Protein AF-A0ABD8AIL4-F1 (afdb_monomer_lite)

Radius of gyration: 14.08 Å; chains: 1; bounding box: 36×29×38 Å

Sequence (112 aa):
MLLSGTDLTTVSRFKNKSQKFAEKILSEQEYVQFQKMEDERQKSLFLARVWAIKESIYKADNCFYDFRKINLVKINGRWTFRDFSISISHERNLLIAFVVKYVDDKEKKCQI

pLDDT: mean 93.51, std 10.21, range [47.62, 98.75]

Foldseek 3Di:
DKFKFKDKDFLVVQQPDDLVVCQQQAAPVLSVVLVPDPDSSVNSVSCVVSVGQLRTVCRRPVLSVRNNVFHWDQDPNDTDTDQKDKDKDDDHTMIMIMIMHDDDPPPPDNDD

InterPro domains:
  IPR008278 4'-phosphopantetheinyl transferase domain [PF01648] (5-74)
  IPR037143 4'-phosphopantetheinyl transferase domain superfamily [G3DSA:3.90.470.20] (1-104)
  IPR037143 4'-phosphopantetheinyl transferase domain superfamily [SSF56214] (5-100)

Structure (mmCIF, N/CA/C/O backbone):
data_AF-A0ABD8AIL4-F1
#
_entry.id   AF-A0ABD8AIL4-F1
#
loop_
_atom_site.group_PDB
_atom_site.id
_atom_site.type_symbol
_atom_site.label_atom_id
_atom_site.label_alt_id
_atom_site.label_comp_id
_atom_site.label_asym_id
_atom_site.label_entity_id
_atom_site.label_seq_id
_atom_site.pdbx_PDB_ins_code
_atom_site.Cartn_x
_atom_site.Cartn_y
_atom_site.Cartn_z
_atom_site.occupancy
_atom_site.B_iso_or_equiv
_atom_site.auth_seq_id
_atom_site.auth_comp_id
_atom_site.auth_asym_id
_atom_site.auth_atom_id
_atom_site.pdbx_PDB_model_num
ATOM 1 N N . MET A 1 1 ? 19.899 -6.695 -14.872 1.00 86.62 1 MET A N 1
ATOM 2 C CA . MET A 1 1 ? 20.120 -6.147 -13.507 1.00 86.62 1 MET A CA 1
ATOM 3 C C . MET A 1 1 ? 18.974 -6.537 -12.571 1.00 86.62 1 MET A C 1
ATOM 5 O O . MET A 1 1 ? 17.834 -6.557 -13.015 1.00 86.62 1 MET A O 1
ATOM 9 N N . LEU A 1 2 ? 19.251 -6.846 -11.298 1.00 92.44 2 LEU A N 1
ATOM 10 C CA . LEU A 1 2 ? 18.215 -7.082 -10.280 1.00 92.44 2 LEU A CA 1
ATOM 11 C C . LEU A 1 2 ? 17.993 -5.801 -9.469 1.00 92.44 2 LEU A C 1
ATOM 13 O O . LEU A 1 2 ? 18.944 -5.266 -8.901 1.00 92.44 2 LEU A O 1
ATOM 17 N N . LEU A 1 3 ? 16.752 -5.327 -9.417 1.00 95.75 3 LEU A N 1
ATOM 18 C CA . LEU A 1 3 ? 16.324 -4.242 -8.539 1.00 95.75 3 LEU A CA 1
ATOM 19 C C . LEU A 1 3 ? 15.623 -4.831 -7.316 1.00 95.75 3 LEU A C 1
ATOM 21 O O . LEU A 1 3 ? 14.866 -5.795 -7.442 1.00 95.75 3 LEU A O 1
ATOM 25 N N . SER A 1 4 ? 15.857 -4.253 -6.140 1.00 97.62 4 SER A N 1
ATOM 26 C CA . SER A 1 4 ? 15.275 -4.741 -4.889 1.00 97.62 4 SER A CA 1
ATOM 27 C C . SER A 1 4 ? 14.927 -3.609 -3.940 1.00 97.62 4 SER A C 1
ATOM 29 O O . SER A 1 4 ? 15.658 -2.625 -3.862 1.00 97.62 4 SER A O 1
ATOM 31 N N . GLY A 1 5 ? 13.875 -3.794 -3.153 1.00 98.38 5 GLY A N 1
ATOM 32 C CA . GLY A 1 5 ? 13.480 -2.859 -2.112 1.00 98.38 5 GLY A CA 1
ATOM 33 C C . GLY A 1 5 ? 12.821 -3.569 -0.940 1.00 98.38 5 GLY A C 1
ATOM 34 O O . GLY A 1 5 ? 12.248 -4.651 -1.079 1.00 98.38 5 GLY A O 1
ATOM 35 N N . THR A 1 6 ? 12.938 -2.960 0.234 1.00 98.62 6 THR A N 1
ATOM 36 C CA . THR A 1 6 ? 12.387 -3.486 1.483 1.00 98.62 6 THR A CA 1
ATOM 37 C C . THR A 1 6 ? 11.834 -2.355 2.337 1.00 98.62 6 THR A C 1
ATOM 39 O O . THR A 1 6 ? 12.360 -1.234 2.336 1.00 98.62 6 THR A O 1
ATOM 42 N N . ASP A 1 7 ? 10.775 -2.636 3.082 1.00 98.75 7 ASP A N 1
ATOM 43 C CA . ASP A 1 7 ? 10.202 -1.714 4.051 1.00 98.75 7 ASP A CA 1
ATOM 44 C C . ASP A 1 7 ? 9.705 -2.465 5.281 1.00 98.75 7 ASP A C 1
ATOM 46 O O . ASP A 1 7 ? 9.086 -3.523 5.170 1.00 98.75 7 ASP A O 1
ATOM 50 N N . LEU A 1 8 ? 9.972 -1.894 6.454 1.00 98.56 8 LEU A N 1
ATOM 51 C CA . LEU A 1 8 ? 9.486 -2.375 7.738 1.00 98.56 8 LEU A CA 1
ATOM 52 C C . LEU A 1 8 ? 8.642 -1.272 8.369 1.00 98.56 8 LEU A C 1
ATOM 54 O O . LEU A 1 8 ? 9.093 -0.140 8.539 1.00 98.56 8 LEU A O 1
ATOM 58 N N . THR A 1 9 ? 7.427 -1.618 8.772 1.00 98.50 9 THR A N 1
ATOM 59 C CA . THR A 1 9 ? 6.503 -0.683 9.404 1.00 98.50 9 THR A CA 1
ATOM 60 C C . THR A 1 9 ? 5.755 -1.338 10.557 1.00 98.50 9 THR A C 1
ATOM 62 O O . THR A 1 9 ? 5.879 -2.540 10.809 1.00 98.50 9 THR A O 1
ATOM 65 N N . THR A 1 10 ? 4.969 -0.540 11.278 1.00 98.56 10 THR A N 1
ATOM 66 C CA . THR A 1 10 ? 4.065 -1.052 12.307 1.00 98.56 10 THR A CA 1
ATOM 67 C C . THR A 1 10 ? 2.611 -0.844 11.926 1.00 98.56 10 THR A C 1
ATOM 69 O O . THR A 1 10 ? 2.233 0.227 11.457 1.00 98.56 10 THR A O 1
ATOM 72 N N . VAL A 1 11 ? 1.757 -1.836 12.181 1.00 98.12 11 VAL A N 1
ATOM 73 C CA . VAL A 1 11 ? 0.307 -1.724 11.945 1.00 98.12 11 VAL A CA 1
ATOM 74 C C . VAL A 1 11 ? -0.282 -0.591 12.790 1.00 98.12 11 VAL A C 1
ATOM 76 O O . VAL A 1 11 ? -1.127 0.170 12.322 1.00 98.12 11 VAL A O 1
ATOM 79 N N . SER A 1 12 ? 0.219 -0.406 14.017 1.00 97.94 12 SER A N 1
ATOM 80 C CA . SER A 1 12 ? -0.189 0.681 14.909 1.00 97.94 12 SER A CA 1
ATOM 81 C C . SER A 1 12 ? 0.027 2.075 14.324 1.00 97.94 12 SER A C 1
ATOM 83 O O . SER A 1 12 ? -0.751 2.969 14.645 1.00 97.94 12 SER A O 1
ATOM 85 N N . ARG A 1 13 ? 1.021 2.269 13.442 1.00 97.62 13 ARG A N 1
ATOM 86 C CA . ARG A 1 13 ? 1.249 3.552 12.758 1.00 97.62 13 ARG A CA 1
ATOM 87 C C . ARG A 1 13 ? 0.064 3.957 11.883 1.00 97.62 13 ARG A C 1
ATOM 89 O O . ARG A 1 13 ? -0.084 5.146 11.621 1.00 97.62 13 ARG A O 1
ATOM 96 N N . PHE A 1 14 ? -0.767 3.007 11.452 1.00 97.56 14 PHE A N 1
ATOM 97 C CA . PHE A 1 14 ? -1.902 3.226 10.551 1.00 97.56 14 PHE A CA 1
ATOM 98 C C . PHE A 1 14 ? -3.261 3.237 11.253 1.00 97.56 14 PHE A C 1
ATOM 100 O O . PHE A 1 14 ? -4.280 3.420 10.590 1.00 97.56 14 PHE A O 1
ATOM 107 N N . LYS A 1 15 ? -3.287 3.102 12.583 1.00 96.00 15 LYS A N 1
ATOM 108 C CA . LYS A 1 15 ? -4.517 3.262 13.362 1.00 96.00 15 LYS A CA 1
ATOM 109 C C . LYS A 1 15 ? -5.052 4.684 13.220 1.00 96.00 15 LYS A C 1
ATOM 111 O O . LYS A 1 15 ? -4.282 5.644 13.289 1.00 96.00 15 LYS A O 1
ATOM 116 N N . ASN A 1 16 ? -6.368 4.804 13.053 1.00 92.56 16 ASN A N 1
ATOM 117 C CA . ASN A 1 16 ? -7.095 6.076 12.994 1.00 92.56 16 ASN A CA 1
ATOM 118 C C . ASN A 1 16 ? -6.543 7.053 11.938 1.00 92.56 16 ASN A C 1
ATOM 120 O O . ASN A 1 16 ? -6.562 8.271 12.132 1.00 92.56 16 ASN A O 1
ATOM 124 N N . LYS A 1 17 ? -5.995 6.542 10.826 1.00 93.38 17 LYS A N 1
ATOM 125 C CA . LYS A 1 17 ? -5.561 7.405 9.723 1.00 93.38 17 LYS A CA 1
ATOM 126 C C . LYS A 1 17 ? -6.767 8.036 9.047 1.00 93.38 17 LYS A C 1
ATOM 128 O O . LYS A 1 17 ? -7.787 7.390 8.838 1.00 93.38 17 LYS A O 1
ATOM 133 N N . SER A 1 18 ? -6.628 9.311 8.697 1.00 91.69 18 SER A N 1
ATOM 134 C CA . SER A 1 18 ? -7.695 10.048 8.032 1.00 91.69 18 SER A CA 1
ATOM 135 C C . SER A 1 18 ? -7.959 9.498 6.634 1.00 91.69 18 SER A C 1
ATOM 137 O O . SER A 1 18 ? -7.065 8.970 5.971 1.00 91.69 18 SER A O 1
ATOM 139 N N . GLN A 1 19 ? -9.175 9.712 6.143 1.00 91.12 19 GLN A N 1
ATOM 140 C CA . GLN A 1 19 ? -9.539 9.408 4.762 1.00 91.12 19 GLN A CA 1
ATOM 141 C C . GLN A 1 19 ? -8.576 10.068 3.758 1.00 91.12 19 GLN A C 1
ATOM 143 O O . GLN A 1 19 ? -8.071 9.405 2.859 1.00 91.12 19 GLN A O 1
ATOM 148 N N . LYS A 1 20 ? -8.192 11.329 4.007 1.00 94.69 20 LYS A N 1
ATOM 149 C CA . LYS A 1 20 ? -7.186 12.057 3.212 1.00 94.69 20 LYS A CA 1
ATOM 150 C C . LYS A 1 20 ? -5.826 11.357 3.160 1.00 94.69 20 LYS A C 1
ATOM 152 O O . LYS A 1 20 ? -5.082 11.537 2.204 1.00 94.69 20 LYS A O 1
ATOM 157 N N . PHE A 1 21 ? -5.448 10.620 4.206 1.00 95.75 21 PHE A N 1
ATOM 158 C CA . PHE A 1 21 ? -4.223 9.824 4.182 1.00 95.75 21 PHE A CA 1
ATOM 159 C C . PHE A 1 21 ? -4.386 8.614 3.263 1.00 95.75 21 PHE A C 1
ATOM 161 O O . PHE A 1 21 ?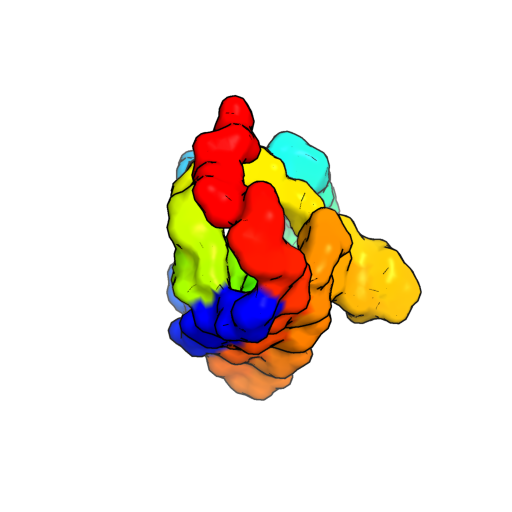 -3.515 8.382 2.431 1.00 95.75 21 PHE A O 1
ATOM 168 N N . ALA A 1 22 ? -5.501 7.887 3.376 1.00 96.31 22 ALA A N 1
ATOM 169 C CA . ALA A 1 22 ? -5.802 6.754 2.503 1.00 96.31 22 ALA A CA 1
ATOM 170 C C . ALA A 1 22 ? -5.834 7.179 1.022 1.00 96.31 22 ALA A C 1
ATOM 172 O O . ALA A 1 22 ? -5.155 6.570 0.205 1.00 96.31 22 ALA A O 1
ATOM 173 N N . GLU A 1 23 ? -6.500 8.287 0.691 1.00 95.19 23 GLU A N 1
ATOM 174 C CA . GLU A 1 23 ? -6.580 8.843 -0.674 1.00 95.19 23 GLU A CA 1
ATOM 175 C C . GLU A 1 23 ? -5.214 9.235 -1.270 1.00 95.19 23 GLU A C 1
ATOM 177 O O . GLU A 1 23 ? -5.044 9.262 -2.487 1.00 95.19 23 GLU A O 1
ATOM 182 N N . LYS A 1 24 ? -4.214 9.539 -0.431 1.00 95.69 24 LYS A N 1
ATOM 183 C CA . LYS A 1 24 ? -2.853 9.848 -0.900 1.00 95.69 24 LYS A CA 1
ATOM 184 C C . LYS A 1 24 ? -2.056 8.609 -1.287 1.00 95.69 24 LYS A C 1
ATOM 186 O O . LYS A 1 24 ? -1.139 8.725 -2.094 1.00 95.69 24 LYS A O 1
ATOM 191 N N . ILE A 1 25 ? -2.353 7.461 -0.681 1.00 97.00 25 ILE A N 1
ATOM 192 C CA . ILE A 1 25 ? -1.530 6.252 -0.820 1.00 97.00 25 ILE A CA 1
ATOM 193 C C . ILE A 1 25 ? -2.216 5.152 -1.618 1.00 97.00 25 ILE A C 1
ATOM 195 O O . ILE A 1 25 ? -1.528 4.333 -2.217 1.00 97.00 25 ILE A O 1
ATOM 199 N N . LEU A 1 26 ? -3.546 5.104 -1.616 1.00 98.25 26 LEU A N 1
ATOM 200 C CA . LEU A 1 26 ? -4.326 4.096 -2.315 1.00 98.25 26 LEU A CA 1
ATOM 201 C C . LEU A 1 26 ? -4.607 4.563 -3.746 1.00 98.25 26 LEU A C 1
ATOM 203 O O . LEU A 1 26 ? -4.879 5.734 -3.996 1.00 98.25 26 LEU A O 1
ATOM 207 N N . SER A 1 27 ? -4.542 3.629 -4.684 1.00 98.19 27 SER A N 1
ATOM 208 C CA . SER A 1 27 ? -5.178 3.769 -5.989 1.00 98.19 27 SER A CA 1
ATOM 209 C C . SER A 1 27 ? -6.698 3.748 -5.832 1.00 98.19 27 SER A C 1
ATOM 211 O O . SER A 1 27 ? -7.229 3.349 -4.794 1.00 98.19 27 SER A O 1
ATOM 213 N N . GLU A 1 28 ? -7.414 4.141 -6.880 1.00 97.19 28 GLU A N 1
ATOM 214 C CA . GLU A 1 28 ? -8.877 4.184 -6.874 1.00 97.19 28 GLU A CA 1
ATOM 215 C C . GLU A 1 28 ? -9.506 2.830 -6.498 1.00 97.19 28 GLU A C 1
ATOM 217 O O . GLU A 1 28 ? -10.393 2.762 -5.649 1.00 97.19 28 GLU A O 1
ATOM 222 N N . GLN A 1 29 ? -9.001 1.728 -7.058 1.00 96.94 29 GLN A N 1
ATOM 223 C CA . GLN A 1 29 ? -9.548 0.392 -6.803 1.00 96.94 29 GLN A CA 1
ATOM 224 C C . GLN A 1 29 ? -9.245 -0.097 -5.381 1.00 96.94 29 GLN A C 1
ATOM 226 O O . GLN A 1 29 ? -10.127 -0.642 -4.713 1.00 96.94 29 GLN A O 1
ATOM 231 N N . GLU A 1 30 ? -8.027 0.130 -4.882 1.00 97.94 30 GLU A N 1
ATOM 232 C CA . GLU A 1 30 ? -7.676 -0.162 -3.487 1.00 97.94 30 GLU A CA 1
ATOM 233 C C . GLU A 1 30 ? -8.513 0.677 -2.515 1.00 97.94 30 GLU A C 1
ATOM 235 O O . GLU A 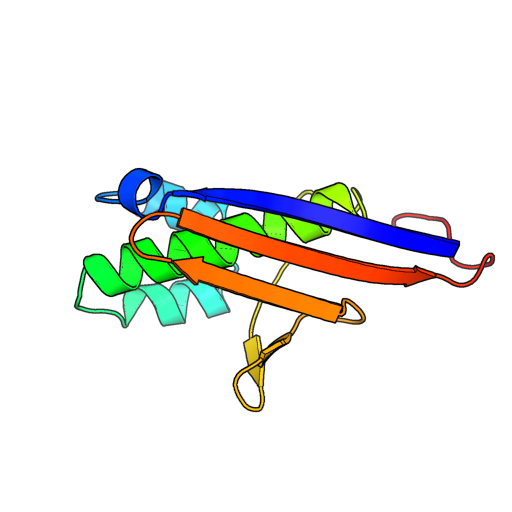1 30 ? -8.921 0.183 -1.466 1.00 97.94 30 GLU A O 1
ATOM 240 N N . TYR A 1 31 ? -8.794 1.935 -2.861 1.00 97.69 31 TYR A N 1
ATOM 241 C CA . TYR A 1 31 ? -9.616 2.822 -2.050 1.00 97.69 31 TYR A CA 1
ATOM 242 C C . TYR A 1 31 ? -11.062 2.322 -1.959 1.00 97.69 31 TYR A C 1
ATOM 244 O O . TYR A 1 31 ? -11.612 2.233 -0.861 1.00 97.69 31 TYR A O 1
ATOM 252 N N . VAL A 1 32 ? -11.648 1.876 -3.074 1.00 96.56 32 VAL A N 1
ATOM 253 C CA . VAL A 1 32 ? -12.970 1.228 -3.078 1.00 96.56 32 VAL A CA 1
ATOM 254 C C . VAL A 1 32 ? -12.981 -0.027 -2.197 1.00 96.56 32 VAL A C 1
ATOM 256 O O . VAL A 1 32 ? -13.951 -0.264 -1.478 1.00 96.56 32 VAL A O 1
ATOM 259 N N . GLN A 1 33 ? -11.918 -0.838 -2.210 1.00 95.50 33 GLN A N 1
ATOM 260 C CA . GLN A 1 33 ? -11.805 -1.996 -1.311 1.00 95.50 33 GLN A CA 1
ATOM 261 C C . GLN A 1 33 ? -11.695 -1.576 0.157 1.00 95.50 33 GLN A C 1
ATOM 263 O O . GLN A 1 33 ? -12.348 -2.164 1.014 1.00 95.50 33 GLN A O 1
ATOM 268 N N . PHE A 1 34 ? -10.899 -0.549 0.443 1.00 96.38 34 PHE A N 1
ATOM 269 C CA . PHE A 1 34 ? -10.711 -0.005 1.782 1.00 96.38 34 PHE A CA 1
ATOM 270 C C . PHE A 1 34 ? -12.016 0.539 2.379 1.00 96.38 34 PHE A C 1
ATOM 272 O O . PHE A 1 34 ? -12.309 0.283 3.545 1.00 96.38 34 PHE A O 1
ATOM 279 N N . GLN A 1 35 ? -12.831 1.238 1.583 1.00 95.56 35 GLN A N 1
ATOM 280 C CA . GLN A 1 35 ? -14.120 1.778 2.029 1.00 95.56 35 GLN A CA 1
ATOM 281 C C . GLN A 1 35 ? -15.147 0.695 2.381 1.00 95.56 35 GLN A C 1
ATOM 283 O O . GLN A 1 35 ? -16.012 0.934 3.216 1.00 95.56 35 GLN A O 1
ATOM 288 N N . LYS A 1 36 ? -15.042 -0.495 1.779 1.00 95.69 36 LYS A N 1
ATOM 289 C CA . LYS A 1 36 ? -15.914 -1.641 2.086 1.00 95.69 36 LYS A CA 1
ATOM 290 C C . LYS A 1 36 ? -15.559 -2.339 3.401 1.00 95.69 36 LYS A C 1
ATOM 292 O O . LYS A 1 36 ? -16.295 -3.220 3.829 1.00 95.69 36 LYS A O 1
ATOM 297 N N . MET A 1 37 ? -14.427 -2.005 4.020 1.00 95.38 37 MET A N 1
ATOM 298 C CA . MET A 1 37 ? -14.030 -2.592 5.298 1.00 95.38 37 MET A CA 1
ATOM 299 C C . MET A 1 37 ? -14.777 -1.904 6.439 1.00 95.38 37 MET A C 1
ATOM 301 O O . MET A 1 37 ? -14.746 -0.681 6.553 1.00 95.38 37 MET A O 1
ATOM 305 N N . GLU A 1 38 ? -15.399 -2.683 7.316 1.00 94.25 38 GLU A N 1
ATOM 306 C CA . GLU A 1 38 ? -16.073 -2.156 8.510 1.00 94.25 38 GLU A CA 1
ATOM 307 C C . GLU A 1 38 ? -15.139 -2.136 9.729 1.00 94.25 38 GLU A C 1
ATOM 309 O O . GLU A 1 38 ? -15.176 -1.208 10.533 1.00 94.25 38 GLU A O 1
ATOM 314 N N . ASP A 1 39 ? -14.243 -3.124 9.841 1.00 95.12 39 ASP A N 1
ATOM 315 C CA . ASP A 1 39 ? -13.311 -3.244 10.964 1.00 95.12 39 ASP A CA 1
ATOM 316 C C . ASP A 1 39 ? -12.088 -2.325 10.796 1.00 95.12 39 ASP A C 1
ATOM 318 O O . ASP A 1 39 ? -11.246 -2.503 9.909 1.00 95.12 39 ASP A O 1
ATOM 322 N N . GLU A 1 40 ? -11.934 -1.375 11.718 1.00 93.88 40 GLU A N 1
ATOM 323 C CA . GLU A 1 40 ? -10.794 -0.455 11.782 1.00 93.88 40 GLU A CA 1
ATOM 324 C C . GLU A 1 40 ? -9.437 -1.165 11.923 1.00 93.88 40 GLU A C 1
ATOM 326 O O . GLU A 1 40 ? -8.405 -0.667 11.453 1.00 93.88 40 GLU A O 1
ATOM 331 N N . ARG A 1 41 ? -9.397 -2.361 12.525 1.00 94.44 41 ARG A N 1
ATOM 332 C CA . ARG A 1 41 ? -8.173 -3.174 12.579 1.00 94.44 41 ARG A CA 1
ATOM 333 C C . ARG A 1 41 ? -7.807 -3.701 11.197 1.00 94.44 41 ARG A C 1
ATOM 335 O O . ARG A 1 41 ? -6.630 -3.657 10.832 1.00 94.44 41 ARG A O 1
ATOM 342 N N . GLN A 1 42 ? -8.791 -4.150 10.419 1.00 95.25 42 GLN A N 1
ATOM 343 C CA . GLN A 1 42 ? -8.576 -4.590 9.039 1.00 95.25 42 GLN A CA 1
ATOM 344 C C . GLN A 1 42 ? -8.139 -3.428 8.152 1.00 95.25 42 GLN A C 1
ATOM 346 O O . GLN A 1 42 ? -7.166 -3.578 7.415 1.00 95.25 42 GLN A O 1
ATOM 351 N N . LYS A 1 43 ? -8.764 -2.255 8.299 1.00 96.69 43 LYS A N 1
ATOM 352 C CA . LYS A 1 43 ? -8.337 -1.020 7.628 1.00 96.69 43 LYS A CA 1
ATOM 353 C C . LYS A 1 43 ? -6.883 -0.678 7.930 1.00 96.69 43 LYS A C 1
ATOM 355 O O . LYS A 1 43 ? -6.087 -0.499 7.012 1.00 96.69 43 LYS A O 1
ATOM 360 N N . SER A 1 44 ? -6.512 -0.653 9.209 1.00 97.31 44 SER A N 1
ATOM 361 C CA . SER A 1 44 ? -5.139 -0.352 9.640 1.00 97.31 44 SER A CA 1
ATOM 362 C C . SER A 1 44 ? -4.134 -1.341 9.043 1.00 97.31 44 SER A C 1
ATOM 364 O O . SER A 1 44 ? -3.085 -0.945 8.534 1.00 97.31 44 SER A O 1
ATOM 366 N N . LEU A 1 45 ? -4.463 -2.636 9.066 1.00 97.19 45 LEU A N 1
ATOM 367 C CA . LEU A 1 45 ? -3.622 -3.688 8.502 1.00 97.19 45 LEU A CA 1
ATOM 368 C C . LEU A 1 45 ? -3.525 -3.602 6.973 1.00 97.19 45 LEU A C 1
ATOM 370 O O . LEU A 1 45 ? -2.455 -3.840 6.416 1.00 97.19 45 LEU A O 1
ATOM 374 N N . PHE A 1 46 ? -4.614 -3.253 6.291 1.00 97.19 46 PHE A N 1
ATOM 375 C CA . PHE A 1 46 ? -4.627 -3.044 4.847 1.00 97.19 46 PHE A CA 1
ATOM 376 C C . PHE A 1 46 ? -3.726 -1.872 4.452 1.00 97.19 46 PHE A C 1
ATOM 378 O O . PHE A 1 46 ? -2.835 -2.052 3.624 1.00 97.19 46 PHE A O 1
ATOM 385 N N . LEU A 1 47 ? -3.874 -0.713 5.104 1.00 98.00 47 LEU A N 1
ATOM 386 C CA . LEU A 1 47 ? -3.014 0.446 4.852 1.00 98.00 47 LEU A CA 1
ATOM 387 C C . LEU A 1 47 ? -1.541 0.133 5.129 1.00 98.00 47 LEU A C 1
ATOM 389 O O . LEU A 1 47 ? -0.688 0.518 4.338 1.00 98.00 47 LEU A O 1
ATOM 393 N N . ALA A 1 48 ? -1.240 -0.600 6.206 1.00 98.25 48 ALA A N 1
ATOM 394 C CA . ALA A 1 48 ? 0.127 -1.004 6.529 1.00 98.25 48 ALA A CA 1
ATOM 395 C C . ALA A 1 48 ? 0.745 -1.901 5.444 1.00 98.25 48 ALA A C 1
ATOM 397 O O . ALA A 1 48 ? 1.895 -1.697 5.060 1.00 98.25 48 ALA A O 1
ATOM 398 N N . ARG A 1 49 ? -0.024 -2.871 4.925 1.00 98.06 49 ARG A N 1
ATOM 399 C CA . ARG A 1 49 ? 0.396 -3.756 3.825 1.00 98.06 49 ARG A CA 1
ATOM 400 C C . ARG A 1 49 ? 0.664 -2.964 2.553 1.00 98.06 49 ARG A C 1
ATOM 402 O O . ARG A 1 49 ? 1.742 -3.092 1.981 1.00 98.06 49 ARG A O 1
ATOM 409 N N . VAL A 1 50 ? -0.301 -2.144 2.137 1.00 98.19 50 VAL A N 1
ATOM 410 C CA . VAL A 1 50 ? -0.189 -1.329 0.922 1.00 98.19 50 VAL A CA 1
ATOM 411 C C . VAL A 1 50 ? 1.001 -0.379 1.025 1.00 98.19 50 VAL A C 1
ATOM 413 O O . VAL A 1 50 ? 1.807 -0.316 0.102 1.00 98.19 50 VAL A O 1
ATOM 416 N N . TRP A 1 51 ? 1.157 0.297 2.164 1.00 98.50 51 TRP A N 1
ATOM 417 C CA . TRP A 1 51 ? 2.289 1.180 2.425 1.00 98.50 51 TRP A CA 1
ATOM 418 C C . TRP A 1 51 ? 3.627 0.461 2.265 1.00 98.50 51 TRP A C 1
ATOM 420 O O . TRP A 1 51 ? 4.442 0.877 1.448 1.00 98.50 51 TRP A O 1
ATOM 430 N N . ALA A 1 52 ? 3.843 -0.632 3.004 1.00 98.69 52 ALA A N 1
ATOM 431 C CA . ALA A 1 52 ? 5.131 -1.321 2.999 1.00 98.69 52 ALA A CA 1
ATOM 432 C C . ALA A 1 52 ? 5.484 -1.856 1.604 1.00 98.69 52 ALA A C 1
ATOM 434 O O . ALA A 1 52 ? 6.632 -1.762 1.166 1.00 98.69 52 ALA A O 1
ATOM 435 N N . ILE A 1 53 ? 4.492 -2.375 0.872 1.00 98.75 53 ILE A N 1
ATOM 436 C CA . ILE A 1 53 ? 4.692 -2.844 -0.501 1.00 98.75 53 ILE A CA 1
ATOM 437 C C . ILE A 1 53 ? 5.065 -1.676 -1.421 1.00 98.75 53 ILE A C 1
ATOM 439 O O . ILE A 1 53 ? 6.048 -1.783 -2.149 1.00 98.75 53 ILE A O 1
ATOM 443 N N . LYS A 1 54 ? 4.326 -0.561 -1.388 1.00 98.56 54 LYS A N 1
ATOM 444 C CA . LYS A 1 54 ? 4.576 0.587 -2.277 1.00 98.56 54 LYS A CA 1
ATOM 445 C C . LYS A 1 54 ? 5.901 1.287 -1.979 1.00 98.56 54 LYS A C 1
ATOM 447 O O . LYS A 1 54 ? 6.630 1.602 -2.913 1.00 98.56 54 LYS A O 1
ATOM 452 N N . GLU A 1 55 ? 6.272 1.422 -0.707 1.00 98.62 55 GLU A N 1
ATOM 453 C CA . GLU A 1 55 ? 7.612 1.870 -0.302 1.00 98.62 55 GLU A CA 1
ATOM 454 C C . GLU A 1 55 ? 8.706 0.936 -0.829 1.00 98.62 55 GLU A C 1
ATOM 456 O O . GLU A 1 55 ? 9.722 1.395 -1.347 1.00 98.62 55 GLU A O 1
ATOM 461 N N . SER A 1 56 ? 8.500 -0.381 -0.746 1.00 98.69 56 SER A N 1
ATOM 462 C CA . SER A 1 56 ? 9.462 -1.361 -1.264 1.00 98.69 56 SER A CA 1
ATOM 463 C C . SER A 1 56 ? 9.585 -1.296 -2.789 1.00 98.69 56 SER A C 1
ATOM 465 O O . SER A 1 56 ? 10.695 -1.369 -3.306 1.00 98.69 56 SER A O 1
ATOM 467 N N . ILE A 1 57 ? 8.476 -1.103 -3.511 1.00 98.31 57 ILE A N 1
ATOM 468 C CA . ILE A 1 57 ? 8.479 -0.874 -4.964 1.00 98.31 57 ILE A CA 1
ATOM 469 C C . ILE A 1 57 ? 9.263 0.401 -5.295 1.00 98.31 57 ILE A C 1
ATOM 471 O O . ILE A 1 57 ? 10.161 0.345 -6.126 1.00 98.31 57 ILE A O 1
ATOM 475 N N . TYR A 1 58 ? 8.986 1.522 -4.621 1.00 97.62 58 TYR A N 1
ATOM 476 C CA . TYR A 1 58 ? 9.684 2.792 -4.850 1.00 97.62 58 TYR A CA 1
ATOM 477 C C . TYR A 1 58 ? 11.192 2.705 -4.572 1.00 97.62 58 TYR A C 1
ATOM 479 O O . TYR A 1 58 ? 11.999 3.245 -5.325 1.00 97.62 58 TYR A O 1
ATOM 487 N N . LYS A 1 59 ? 11.595 1.995 -3.512 1.00 97.62 59 LYS A N 1
ATOM 488 C CA . LYS A 1 59 ? 13.014 1.769 -3.194 1.00 97.62 59 LYS A CA 1
ATOM 489 C C . LYS A 1 59 ? 13.709 0.874 -4.219 1.00 97.62 59 LYS A C 1
ATOM 491 O O . LYS A 1 59 ? 14.893 1.071 -4.472 1.00 97.62 59 LYS A O 1
ATOM 496 N N . ALA A 1 60 ? 12.991 -0.096 -4.790 1.00 97.00 60 ALA A N 1
ATOM 497 C CA . ALA A 1 60 ? 13.508 -0.917 -5.880 1.00 97.00 60 ALA A CA 1
ATOM 498 C C . ALA A 1 60 ? 13.625 -0.109 -7.181 1.00 97.00 60 ALA A C 1
ATOM 500 O O . ALA A 1 60 ? 14.620 -0.220 -7.891 1.00 97.00 60 ALA A O 1
ATOM 501 N N . ASP A 1 61 ? 12.610 0.695 -7.488 1.00 95.19 61 ASP A N 1
ATOM 502 C CA . ASP A 1 61 ? 12.470 1.440 -8.732 1.00 95.19 61 ASP A CA 1
ATOM 503 C C . ASP A 1 61 ? 11.745 2.773 -8.459 1.00 95.19 61 ASP A C 1
ATOM 505 O O . ASP A 1 61 ? 10.525 2.839 -8.269 1.00 95.19 61 ASP A O 1
ATOM 509 N N . ASN A 1 62 ? 12.513 3.865 -8.428 1.00 93.44 62 ASN A N 1
ATOM 510 C CA . ASN A 1 62 ? 12.020 5.183 -8.023 1.00 93.44 62 ASN A CA 1
ATOM 511 C C . ASN A 1 62 ? 11.055 5.829 -9.035 1.00 93.44 62 ASN A C 1
ATOM 513 O O . ASN A 1 62 ? 10.436 6.848 -8.719 1.00 93.44 62 ASN A O 1
ATOM 517 N N . CYS A 1 63 ? 10.861 5.227 -10.216 1.00 93.25 63 CYS A N 1
ATOM 518 C CA . CYS A 1 63 ? 9.837 5.646 -11.172 1.00 93.25 63 CYS A CA 1
ATOM 519 C C . CYS A 1 63 ? 8.421 5.549 -10.582 1.00 93.25 63 CYS A C 1
ATOM 521 O O . CYS A 1 63 ? 7.507 6.251 -11.015 1.00 93.25 63 CYS A O 1
ATOM 523 N N . PHE A 1 64 ? 8.237 4.708 -9.563 1.00 95.00 64 PHE A N 1
ATOM 524 C CA . PHE A 1 64 ? 6.966 4.477 -8.885 1.00 95.00 64 PHE A CA 1
ATOM 525 C C . PHE A 1 64 ? 6.758 5.407 -7.674 1.00 95.00 64 PHE A C 1
ATOM 527 O O . PHE A 1 64 ? 6.282 4.978 -6.626 1.00 95.00 64 PHE A O 1
ATOM 534 N N . TYR A 1 65 ? 7.106 6.693 -7.805 1.00 94.62 65 TYR A N 1
ATOM 535 C CA . TYR A 1 65 ? 6.958 7.681 -6.723 1.00 94.62 65 TYR A CA 1
ATOM 536 C C . TYR A 1 65 ? 5.496 8.075 -6.439 1.00 94.62 65 TYR A C 1
ATOM 538 O O . TYR A 1 65 ? 5.175 8.475 -5.322 1.00 94.62 65 TYR A O 1
ATOM 546 N N . ASP A 1 66 ? 4.593 7.984 -7.426 1.00 96.12 66 ASP A N 1
ATOM 547 C CA . ASP A 1 66 ? 3.164 8.258 -7.223 1.00 96.12 66 ASP A CA 1
ATOM 548 C C . ASP A 1 66 ? 2.421 6.971 -6.853 1.00 96.12 66 ASP A C 1
ATOM 550 O O . ASP A 1 66 ? 1.999 6.192 -7.712 1.00 96.12 66 ASP A O 1
ATOM 554 N N . PHE A 1 67 ? 2.232 6.764 -5.552 1.00 97.38 67 PHE A N 1
ATOM 555 C CA . PHE A 1 67 ? 1.601 5.564 -5.001 1.00 97.38 67 PHE A CA 1
ATOM 556 C C . PHE A 1 67 ? 0.186 5.326 -5.526 1.00 97.38 67 PHE A C 1
ATOM 558 O O . PHE A 1 67 ? -0.235 4.175 -5.637 1.00 97.38 67 PHE A O 1
ATOM 565 N N . ARG A 1 68 ? -0.543 6.376 -5.913 1.00 97.31 68 ARG A N 1
ATOM 566 C CA . ARG A 1 68 ? -1.914 6.252 -6.434 1.00 97.31 68 ARG A CA 1
ATOM 567 C C . ARG A 1 68 ? -1.954 5.573 -7.804 1.00 97.31 68 ARG A C 1
ATOM 569 O O . ARG A 1 68 ? -2.978 5.007 -8.169 1.00 97.31 68 ARG A O 1
ATOM 576 N N . LYS A 1 69 ? -0.839 5.591 -8.547 1.00 96.50 69 LYS A N 1
ATOM 577 C CA . LYS A 1 69 ? -0.686 4.888 -9.834 1.00 96.50 69 LYS A CA 1
ATOM 578 C C . LYS A 1 69 ? -0.313 3.410 -9.673 1.00 96.50 69 LYS A C 1
ATOM 580 O O . LYS A 1 69 ? -0.301 2.667 -10.653 1.00 96.50 69 LYS A O 1
ATOM 585 N N . ILE A 1 70 ? -0.002 2.978 -8.452 1.00 97.69 70 ILE A N 1
ATOM 586 C CA . ILE A 1 70 ? 0.276 1.581 -8.121 1.00 97.69 70 ILE A CA 1
ATOM 587 C C . ILE A 1 70 ? -1.023 0.963 -7.615 1.00 97.69 70 ILE A C 1
ATOM 589 O O . ILE A 1 70 ? -1.517 1.355 -6.564 1.00 97.69 70 ILE A O 1
ATOM 593 N N . ASN A 1 71 ? -1.566 -0.003 -8.348 1.00 97.88 71 ASN A N 1
ATOM 594 C CA . ASN A 1 71 ? -2.762 -0.735 -7.943 1.00 97.88 71 ASN A CA 1
ATOM 595 C C . ASN A 1 71 ? -2.386 -2.165 -7.550 1.00 97.88 71 ASN A C 1
ATOM 597 O O . ASN A 1 71 ? -2.064 -2.977 -8.419 1.00 97.88 71 ASN A O 1
ATOM 601 N N . LEU A 1 72 ? -2.395 -2.462 -6.252 1.00 98.00 72 LEU A N 1
ATOM 60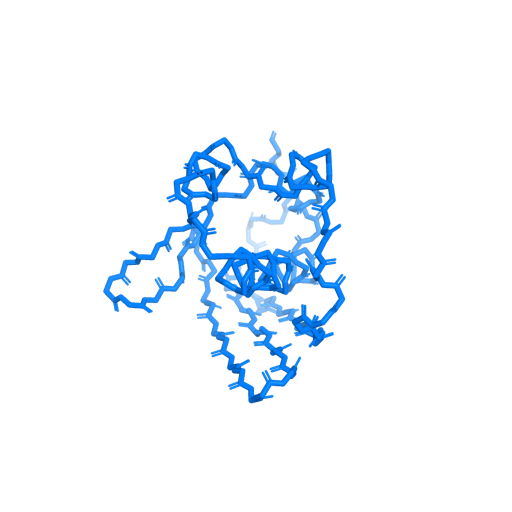2 C CA . LEU A 1 72 ? -2.115 -3.793 -5.731 1.00 98.00 72 LEU A CA 1
ATOM 603 C C . LEU A 1 72 ? -3.384 -4.640 -5.742 1.00 98.00 72 LEU A C 1
ATOM 605 O O . LEU A 1 72 ? -4.392 -4.305 -5.125 1.00 98.00 72 LEU A O 1
ATOM 609 N N . VAL A 1 73 ? -3.297 -5.801 -6.383 1.00 96.06 73 VAL A N 1
ATOM 610 C CA . VAL A 1 73 ? -4.372 -6.798 -6.400 1.00 96.06 73 VAL A CA 1
ATOM 611 C C . VAL A 1 73 ? -3.903 -8.088 -5.753 1.00 96.06 73 VAL A C 1
ATOM 613 O O . VAL A 1 73 ? -2.713 -8.404 -5.766 1.00 96.06 73 VAL A O 1
ATOM 616 N N . LYS A 1 74 ? -4.836 -8.843 -5.167 1.00 93.75 74 LYS A N 1
ATOM 617 C CA . LYS A 1 74 ? -4.531 -10.136 -4.557 1.00 93.75 74 LYS A CA 1
ATOM 618 C C . LYS A 1 74 ? -4.996 -11.267 -5.469 1.00 93.75 74 LYS A C 1
ATOM 620 O O . LYS A 1 74 ? -6.193 -11.506 -5.584 1.00 93.75 74 LYS A O 1
ATOM 625 N N . ILE A 1 75 ? -4.054 -11.964 -6.099 1.00 94.56 75 ILE A N 1
ATOM 626 C CA . ILE A 1 75 ? -4.315 -13.081 -7.016 1.00 94.56 75 ILE A CA 1
ATOM 627 C C . ILE A 1 75 ? -3.720 -14.345 -6.397 1.00 94.56 75 ILE A C 1
ATOM 629 O O . ILE A 1 75 ? -2.554 -14.361 -6.006 1.00 94.56 75 ILE A O 1
ATOM 633 N N . ASN A 1 76 ? -4.528 -15.401 -6.248 1.00 93.94 76 ASN A N 1
ATOM 634 C CA . ASN A 1 76 ? -4.117 -16.669 -5.622 1.00 93.94 76 ASN A CA 1
ATOM 635 C C . ASN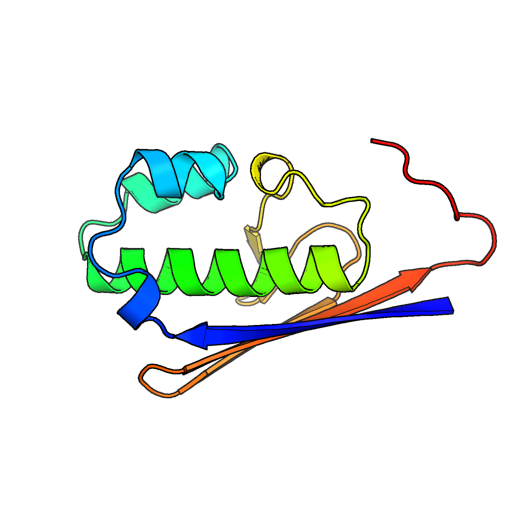 A 1 76 ? -3.436 -16.477 -4.251 1.00 93.94 76 ASN A C 1
ATOM 637 O O . ASN A 1 76 ? -2.427 -17.104 -3.930 1.00 93.94 76 ASN A O 1
ATOM 641 N N . GLY A 1 77 ? -3.962 -15.544 -3.450 1.00 90.62 77 GLY A N 1
ATOM 642 C CA . GLY A 1 77 ? -3.444 -15.232 -2.116 1.00 90.62 77 GLY A CA 1
ATOM 643 C C . GLY A 1 77 ? -2.185 -14.356 -2.082 1.00 90.62 77 GLY A C 1
ATOM 644 O O . GLY A 1 77 ? -1.756 -13.992 -0.987 1.00 90.62 77 GLY A O 1
ATOM 645 N N . ARG A 1 78 ? -1.628 -13.958 -3.232 1.00 93.31 78 ARG A N 1
ATOM 646 C CA . ARG A 1 78 ? -0.404 -13.147 -3.339 1.00 93.31 78 ARG A CA 1
ATOM 647 C C . ARG A 1 78 ? -0.711 -11.733 -3.812 1.00 93.31 78 ARG A C 1
ATOM 649 O O . ARG A 1 78 ? -1.604 -11.543 -4.628 1.00 93.31 78 ARG A O 1
ATOM 656 N N . TRP A 1 79 ? 0.029 -10.754 -3.300 1.00 97.31 79 TRP A N 1
ATOM 657 C CA . TRP A 1 79 ? -0.032 -9.381 -3.801 1.00 97.31 79 TRP A CA 1
ATOM 658 C C . TRP A 1 79 ? 0.687 -9.285 -5.145 1.00 97.31 79 TRP A C 1
ATOM 660 O O . TRP A 1 79 ? 1.777 -9.831 -5.302 1.00 97.31 79 TRP A O 1
ATOM 670 N N . THR A 1 80 ? 0.078 -8.599 -6.104 1.00 96.88 80 THR A N 1
ATOM 671 C CA . THR A 1 80 ? 0.569 -8.514 -7.479 1.00 96.88 80 THR A CA 1
ATOM 672 C C . THR A 1 80 ? 0.498 -7.080 -7.978 1.00 96.88 80 THR A C 1
ATOM 674 O O . THR A 1 80 ? -0.503 -6.392 -7.773 1.00 96.88 80 THR A O 1
ATOM 677 N N . PHE A 1 81 ? 1.563 -6.656 -8.657 1.00 97.25 81 PHE A N 1
ATOM 678 C CA . PHE A 1 81 ? 1.621 -5.425 -9.433 1.00 97.25 81 PHE A CA 1
ATOM 679 C C . PHE A 1 81 ? 2.718 -5.540 -10.494 1.00 97.25 81 PHE A C 1
ATOM 681 O O . PHE A 1 81 ? 3.896 -5.643 -10.155 1.00 97.25 81 PHE A O 1
ATOM 688 N N . ARG A 1 82 ? 2.318 -5.501 -11.771 1.00 94.56 82 ARG A N 1
ATOM 689 C CA . ARG A 1 82 ? 3.222 -5.613 -12.930 1.00 94.56 82 ARG A CA 1
ATOM 690 C C . ARG A 1 82 ? 4.175 -6.818 -12.796 1.00 94.56 82 ARG A C 1
ATOM 692 O O . ARG A 1 82 ? 3.729 -7.910 -12.460 1.00 94.56 82 ARG A O 1
ATOM 699 N N . ASP A 1 83 ? 5.456 -6.608 -13.072 1.00 93.19 83 ASP A N 1
ATOM 700 C CA . ASP A 1 83 ? 6.555 -7.573 -13.089 1.00 93.19 83 ASP A CA 1
ATOM 701 C C . ASP A 1 83 ? 7.329 -7.657 -11.758 1.00 93.19 83 ASP A C 1
ATOM 703 O O . ASP A 1 83 ? 8.350 -8.340 -11.658 1.00 93.19 83 ASP A O 1
ATOM 707 N N . PHE A 1 84 ? 6.835 -7.003 -10.701 1.00 96.44 84 PHE A N 1
ATOM 708 C CA . PHE A 1 84 ? 7.426 -7.110 -9.372 1.00 96.44 84 PHE A CA 1
ATOM 709 C C . PHE A 1 84 ? 7.051 -8.432 -8.700 1.00 96.44 84 PHE A C 1
ATOM 711 O O . PHE A 1 84 ? 5.878 -8.787 -8.566 1.00 96.44 84 PHE A O 1
ATOM 718 N N . SER A 1 85 ? 8.057 -9.125 -8.171 1.00 97.44 85 SER A N 1
ATOM 719 C CA . SER A 1 85 ? 7.856 -10.217 -7.221 1.00 97.44 85 SER A CA 1
ATOM 720 C C . SER A 1 85 ? 7.765 -9.640 -5.814 1.00 97.44 85 SER A C 1
ATOM 722 O O . SER A 1 85 ? 8.726 -9.056 -5.314 1.00 97.44 85 SER A O 1
ATOM 724 N N . ILE A 1 86 ? 6.599 -9.792 -5.185 1.00 98.38 86 ILE A N 1
ATOM 725 C CA . ILE A 1 86 ? 6.260 -9.168 -3.903 1.00 98.38 86 ILE A CA 1
ATOM 726 C C . ILE A 1 86 ? 6.080 -10.255 -2.846 1.00 98.38 86 ILE A C 1
ATOM 728 O O . ILE A 1 86 ? 5.286 -11.181 -3.017 1.00 98.38 86 ILE A O 1
ATOM 732 N N . SER A 1 87 ? 6.775 -10.108 -1.722 1.00 98.12 87 SER A N 1
ATOM 733 C CA . SER A 1 87 ? 6.585 -10.928 -0.530 1.00 98.12 87 SER A CA 1
ATOM 734 C C . SER A 1 87 ? 6.367 -10.033 0.680 1.00 98.12 87 SER A C 1
ATOM 736 O O . SER A 1 87 ? 7.031 -9.010 0.835 1.00 98.12 87 SER A O 1
ATOM 738 N N . ILE A 1 88 ? 5.432 -10.412 1.544 1.00 98.19 88 ILE A N 1
ATOM 739 C CA . ILE A 1 88 ? 5.213 -9.732 2.817 1.00 98.19 88 ILE A CA 1
ATOM 740 C C . ILE A 1 88 ? 5.155 -10.752 3.942 1.00 98.19 88 ILE A C 1
ATOM 742 O O . ILE A 1 88 ? 4.697 -11.878 3.751 1.00 98.19 88 ILE A O 1
ATOM 746 N N . SER A 1 89 ? 5.548 -10.324 5.132 1.00 97.88 89 SER A N 1
ATOM 747 C CA . SER A 1 89 ? 5.312 -11.056 6.369 1.00 97.88 89 SER A CA 1
ATOM 748 C C . SER A 1 89 ? 4.858 -10.078 7.442 1.00 97.88 89 SER A C 1
ATOM 750 O O . SER A 1 89 ? 5.213 -8.898 7.416 1.00 97.88 89 SER A O 1
ATOM 752 N N . H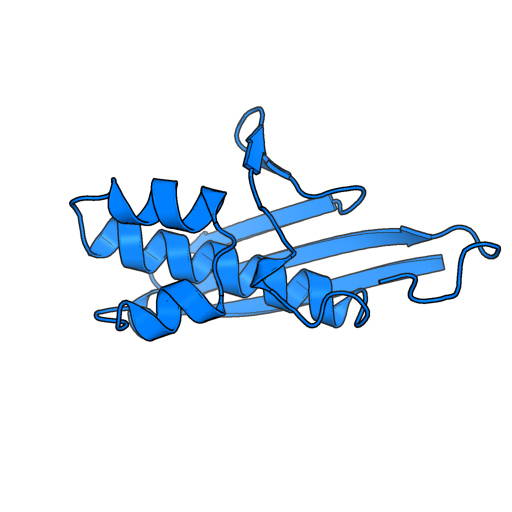IS A 1 90 ? 4.034 -10.540 8.374 1.00 95.31 90 HIS A N 1
ATOM 753 C CA . HIS A 1 90 ? 3.645 -9.731 9.517 1.00 95.31 90 HIS A CA 1
ATOM 754 C C . HIS A 1 90 ? 3.580 -10.584 10.775 1.00 95.31 90 HIS A C 1
ATOM 756 O O . HIS A 1 90 ? 3.047 -11.688 10.756 1.00 95.31 90 HIS A O 1
ATOM 762 N N . GLU A 1 91 ? 4.077 -10.027 11.873 1.00 96.81 91 GLU A N 1
ATOM 763 C CA . GLU A 1 91 ? 4.074 -10.647 13.192 1.00 96.81 91 GLU A CA 1
ATOM 764 C C . GLU A 1 91 ? 3.586 -9.605 14.198 1.00 96.81 91 GLU A C 1
ATOM 766 O O . GLU A 1 91 ? 4.233 -8.579 14.434 1.00 96.81 91 GLU A O 1
ATOM 771 N N . ARG A 1 92 ? 2.412 -9.855 14.788 1.00 95.44 92 ARG A N 1
ATOM 772 C CA . ARG A 1 92 ? 1.735 -8.942 15.722 1.00 95.44 92 ARG A CA 1
ATOM 773 C C . ARG A 1 92 ? 1.597 -7.527 15.146 1.00 95.44 92 ARG A C 1
ATOM 775 O O . ARG A 1 92 ? 0.724 -7.272 14.323 1.00 95.44 92 ARG A O 1
ATOM 782 N N . ASN A 1 93 ? 2.435 -6.601 15.608 1.00 97.44 93 ASN A N 1
ATOM 783 C CA . ASN A 1 93 ? 2.410 -5.202 15.208 1.00 97.44 93 ASN A CA 1
ATOM 784 C C . ASN A 1 93 ? 3.414 -4.876 14.098 1.00 97.44 93 ASN A C 1
ATOM 786 O O . ASN A 1 93 ? 3.322 -3.793 13.536 1.00 97.44 93 ASN A O 1
ATOM 790 N N . LEU A 1 94 ? 4.368 -5.756 13.802 1.00 98.44 94 LEU A N 1
ATOM 791 C CA . LEU A 1 94 ? 5.396 -5.534 12.789 1.00 98.44 94 LEU A CA 1
ATOM 792 C C . LEU A 1 94 ? 4.947 -6.102 11.447 1.00 98.44 94 LEU A C 1
ATOM 794 O O . LEU A 1 94 ? 4.357 -7.180 11.382 1.00 98.44 94 LEU A O 1
ATOM 798 N N . LEU A 1 95 ? 5.253 -5.376 10.378 1.00 98.62 95 LEU A N 1
ATOM 799 C CA . LEU A 1 95 ? 5.000 -5.800 9.012 1.00 98.62 95 LEU A CA 1
ATOM 800 C C . LEU A 1 95 ? 6.198 -5.450 8.142 1.00 98.62 95 LEU A C 1
ATOM 802 O O . LEU A 1 95 ? 6.634 -4.301 8.136 1.00 98.62 95 LEU A O 1
ATOM 806 N N . ILE A 1 96 ? 6.692 -6.435 7.400 1.00 98.75 96 ILE A N 1
ATOM 807 C CA . ILE A 1 96 ? 7.772 -6.281 6.433 1.00 98.75 96 ILE A CA 1
ATOM 808 C C . ILE A 1 96 ? 7.269 -6.601 5.029 1.00 98.75 96 ILE A C 1
ATOM 810 O O . ILE A 1 96 ? 6.486 -7.536 4.835 1.00 98.75 96 ILE A O 1
ATOM 814 N N . ALA A 1 97 ? 7.741 -5.836 4.053 1.00 98.75 97 ALA A N 1
ATOM 815 C CA . ALA A 1 97 ? 7.608 -6.137 2.639 1.00 98.75 97 ALA A CA 1
ATOM 816 C C . ALA A 1 97 ? 8.993 -6.228 1.997 1.00 98.75 97 ALA A C 1
ATOM 818 O O . ALA A 1 97 ? 9.893 -5.464 2.335 1.00 98.75 97 ALA A O 1
ATOM 819 N N . PHE A 1 98 ? 9.148 -7.170 1.074 1.00 98.62 98 PHE A N 1
ATOM 820 C CA . PHE A 1 98 ? 10.333 -7.346 0.252 1.00 98.62 98 PHE A CA 1
ATOM 821 C C . PHE A 1 98 ? 9.903 -7.497 -1.203 1.00 98.62 98 PHE A C 1
ATOM 823 O O . PHE A 1 98 ? 8.989 -8.266 -1.518 1.00 98.62 98 PHE A O 1
ATOM 830 N N . VAL A 1 99 ? 10.548 -6.742 -2.083 1.00 98.50 99 VAL A N 1
ATOM 831 C CA . VAL A 1 99 ? 10.193 -6.649 -3.495 1.00 98.50 99 VAL A CA 1
ATOM 832 C C . VAL A 1 99 ? 11.441 -6.798 -4.347 1.00 98.50 99 VAL A C 1
ATOM 834 O O . VAL A 1 99 ? 12.473 -6.203 -4.039 1.00 98.50 99 VAL A O 1
ATOM 837 N N . VAL A 1 100 ? 11.330 -7.555 -5.439 1.00 97.75 100 VAL A N 1
ATOM 838 C CA . VAL A 1 100 ? 12.368 -7.652 -6.472 1.00 97.75 100 VAL A CA 1
ATOM 839 C C . VAL A 1 100 ? 11.783 -7.533 -7.875 1.00 97.75 100 VAL A C 1
ATOM 841 O O . VAL A 1 100 ? 10.648 -7.947 -8.116 1.00 97.75 100 VAL A O 1
ATOM 844 N N . LYS A 1 101 ? 12.571 -6.986 -8.802 1.00 95.50 101 LYS A N 1
ATOM 845 C CA . LYS A 1 101 ? 12.252 -6.859 -10.230 1.00 95.50 101 LYS A CA 1
ATOM 846 C C . LYS A 1 101 ? 13.495 -7.163 -11.059 1.00 95.50 101 LYS A C 1
ATOM 848 O O . LYS A 1 101 ? 14.564 -6.606 -10.800 1.00 95.50 101 LYS A O 1
ATOM 853 N N . TYR A 1 102 ? 13.356 -8.038 -12.047 1.00 92.44 102 TYR A N 1
ATOM 854 C CA . TYR A 1 102 ? 14.403 -8.281 -13.036 1.00 92.44 102 TYR A CA 1
ATOM 855 C C . TYR A 1 102 ? 14.262 -7.263 -14.162 1.00 92.44 102 TYR A C 1
ATOM 857 O O . TYR A 1 102 ? 13.165 -7.052 -14.662 1.00 92.44 102 TYR A O 1
ATOM 865 N N . VAL A 1 103 ? 15.364 -6.620 -14.535 1.00 87.50 103 VAL A N 1
ATOM 866 C CA . VAL A 1 103 ? 15.388 -5.620 -15.607 1.00 87.50 103 VAL A CA 1
ATOM 867 C C . VAL A 1 103 ? 16.440 -6.012 -16.626 1.00 87.50 103 VAL A C 1
ATOM 869 O O . VAL A 1 103 ? 17.608 -6.196 -16.264 1.00 87.50 103 VAL A O 1
ATOM 872 N N . ASP A 1 104 ? 16.043 -6.099 -17.890 1.00 83.19 104 ASP A N 1
ATOM 873 C CA . ASP A 1 104 ? 16.976 -6.262 -18.997 1.00 83.19 104 ASP A CA 1
ATOM 874 C C . ASP A 1 104 ? 17.700 -4.940 -19.270 1.00 83.19 104 ASP A C 1
ATOM 876 O O . ASP A 1 104 ? 17.122 -3.855 -19.184 1.00 83.19 104 ASP A O 1
ATOM 880 N N . ASP A 1 105 ? 18.985 -5.003 -19.625 1.00 69.62 105 ASP A N 1
ATOM 881 C CA . ASP A 1 105 ? 19.854 -3.817 -19.716 1.00 69.62 105 ASP A CA 1
ATOM 882 C C . ASP A 1 105 ? 19.402 -2.772 -20.762 1.00 69.62 105 ASP A C 1
ATOM 884 O O . ASP A 1 105 ? 19.925 -1.658 -20.795 1.00 69.62 105 ASP A O 1
ATOM 888 N N . LYS A 1 106 ? 18.397 -3.093 -21.588 1.00 65.06 106 LYS A N 1
ATOM 889 C CA . LYS A 1 106 ? 17.830 -2.220 -22.627 1.00 65.06 106 LYS A CA 1
ATOM 890 C C . LYS A 1 106 ? 16.674 -1.322 -22.153 1.00 65.06 106 LYS A C 1
ATOM 892 O O . LYS A 1 106 ? 16.317 -0.402 -22.881 1.00 65.06 106 LYS A O 1
ATOM 897 N N . GLU A 1 107 ? 16.119 -1.526 -20.955 1.00 62.19 107 GLU A N 1
ATOM 898 C CA . GLU A 1 107 ? 14.893 -0.836 -20.494 1.00 62.19 107 GLU A CA 1
ATOM 899 C C . GLU A 1 107 ? 15.118 0.305 -19.486 1.00 62.19 107 GLU A C 1
ATOM 901 O O . GLU A 1 107 ? 14.186 0.786 -18.840 1.00 62.19 107 GLU A O 1
ATOM 906 N N . LYS A 1 108 ? 16.349 0.803 -19.334 1.00 56.97 108 LYS A N 1
ATOM 907 C CA . LYS A 1 108 ? 16.617 1.906 -18.399 1.00 56.97 108 LYS A CA 1
ATOM 908 C C . LYS A 1 108 ? 16.090 3.242 -18.923 1.00 56.97 108 LYS A C 1
ATOM 910 O O . LYS A 1 108 ? 16.848 4.004 -19.516 1.00 56.97 108 LYS A O 1
ATOM 915 N N . LYS A 1 109 ? 14.822 3.553 -18.642 1.00 55.66 109 LYS A N 1
ATOM 916 C CA . LYS A 1 109 ? 14.302 4.918 -18.423 1.00 55.66 109 LYS A CA 1
ATOM 917 C C . LYS A 1 109 ? 12.901 4.858 -17.809 1.00 55.66 109 LYS A C 1
ATOM 919 O O . LYS A 1 109 ? 12.061 4.106 -18.292 1.00 55.66 109 LYS A O 1
ATOM 924 N N . CYS A 1 110 ? 12.637 5.693 -16.797 1.00 58.59 110 CYS A N 1
ATOM 925 C CA . CYS A 1 110 ? 11.272 5.950 -16.337 1.00 58.59 110 CYS A CA 1
ATOM 926 C C . CYS A 1 110 ? 10.432 6.450 -17.518 1.00 58.59 110 CYS A C 1
ATOM 928 O O . CYS A 1 110 ? 10.584 7.596 -17.938 1.00 58.59 110 CYS A O 1
ATOM 930 N N . GLN A 1 111 ? 9.554 5.605 -18.047 1.00 51.81 111 GLN A N 1
ATOM 931 C CA . GLN A 1 111 ? 8.407 6.048 -18.827 1.00 51.81 111 GLN A CA 1
ATOM 932 C C . GLN A 1 111 ? 7.225 6.062 -17.859 1.00 51.81 111 GLN A C 1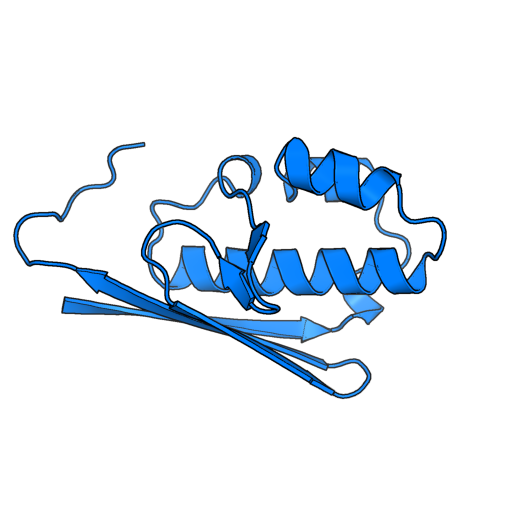
ATOM 934 O O . GLN A 1 111 ? 6.776 5.010 -17.402 1.00 51.81 111 GLN A O 1
ATOM 939 N N . ILE A 1 112 ? 6.821 7.264 -17.451 1.00 47.62 112 ILE A N 1
ATOM 940 C CA . ILE A 1 112 ? 5.624 7.498 -16.632 1.00 47.62 112 ILE A CA 1
ATOM 941 C C . ILE A 1 112 ? 4.451 7.730 -17.569 1.00 47.62 112 ILE A C 1
ATOM 943 O O . ILE A 1 112 ? 4.650 8.498 -18.536 1.00 47.62 112 ILE A O 1
#

Secondary structure (DSSP, 8-state):
-EEEEEEEEEGGGGTT--HHHHHHHS-HHHHHHHHT---HHHHHHHHHHHHHHHHHHHHH-GGG--GGG---EEETTEEEBTTBEEEEEEETTEEEEEEEEE--TT--S---

Organism: NCBI:txid171284